Protein AF-A0A081D9B6-F1 (afdb_monomer_lite)

Organism: Nonlabens ulvanivorans (NCBI:txid906888)

Secondary structure (DSSP, 8-state):
-EEEEEE----HHHHHHHHHHHHHTTTS-EEEEEE-----

InterPro domains:
  IPR014729 Rossmann-like alpha/beta/alpha sandwich fold [G3DSA:3.40.50.620] (1-40)

Structure (mmCIF, N/CA/C/O backbone):
data_AF-A0A081D9B6-F1
#
_entry.id   AF-A0A081D9B6-F1
#
loop_
_atom_site.group_PDB
_atom_site.id
_atom_site.type_symbol
_atom_site.label_atom_id
_atom_site.labe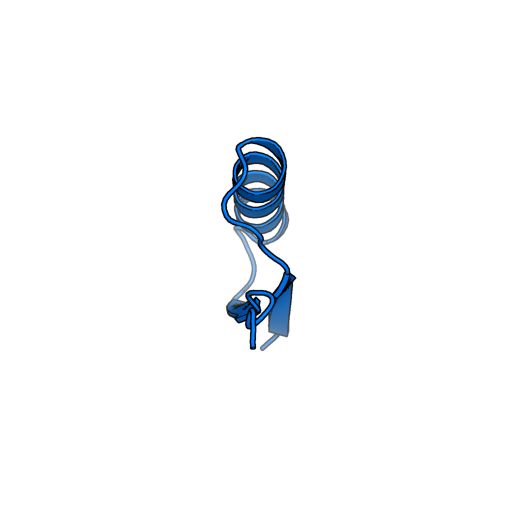l_alt_id
_atom_site.label_comp_id
_atom_site.label_asym_id
_atom_site.label_entity_id
_atom_site.label_seq_id
_atom_site.pdbx_PDB_ins_code
_atom_site.Cartn_x
_atom_site.Cartn_y
_atom_site.Cartn_z
_atom_site.occupancy
_atom_site.B_iso_or_equiv
_atom_site.auth_seq_id
_atom_site.auth_comp_id
_atom_site.auth_asym_id
_atom_site.auth_atom_id
_atom_site.pdbx_PDB_model_num
ATOM 1 N N . MET A 1 1 ? -13.972 -3.524 9.426 1.00 85.25 1 MET A N 1
ATOM 2 C CA . MET A 1 1 ? -12.629 -4.100 9.189 1.00 85.25 1 MET A CA 1
ATOM 3 C C . MET A 1 1 ? -12.389 -4.096 7.691 1.00 85.25 1 MET A C 1
ATOM 5 O O . MET A 1 1 ? -13.157 -4.737 6.982 1.00 85.25 1 MET A O 1
ATOM 9 N N . LYS A 1 2 ? -11.432 -3.300 7.203 1.00 94.50 2 LYS A N 1
ATOM 10 C CA . LYS A 1 2 ? -11.196 -3.124 5.760 1.00 94.50 2 LYS A CA 1
ATOM 11 C C . LYS A 1 2 ? -10.240 -4.201 5.243 1.00 94.50 2 LYS A C 1
ATOM 13 O O . LYS A 1 2 ? -9.284 -4.553 5.931 1.00 94.50 2 LYS A O 1
ATOM 18 N N . LYS A 1 3 ? -10.495 -4.703 4.034 1.00 97.81 3 LYS A N 1
ATOM 19 C CA . LYS A 1 3 ? -9.569 -5.558 3.282 1.00 97.81 3 LYS A CA 1
ATOM 20 C C . LYS A 1 3 ? -9.079 -4.767 2.078 1.00 97.81 3 LYS A C 1
ATOM 22 O O . LYS A 1 3 ? -9.899 -4.313 1.287 1.00 97.81 3 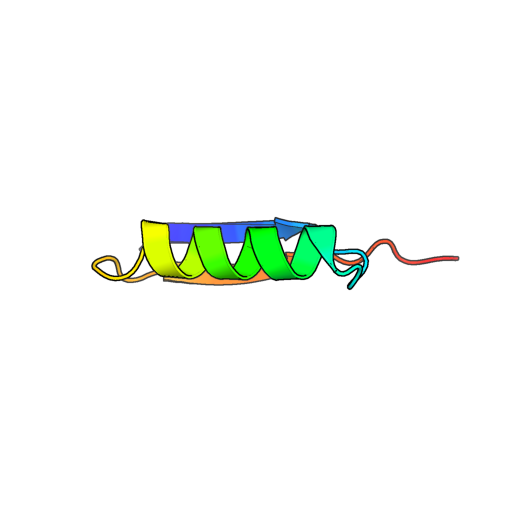LYS A O 1
ATOM 27 N N . ILE A 1 4 ? -7.771 -4.572 1.977 1.00 97.88 4 ILE A N 1
ATOM 28 C CA . ILE A 1 4 ? -7.141 -3.740 0.950 1.00 97.88 4 ILE A CA 1
ATOM 29 C C . ILE A 1 4 ? -6.276 -4.654 0.092 1.00 97.88 4 ILE A C 1
ATOM 31 O O . ILE A 1 4 ? -5.373 -5.307 0.609 1.00 97.88 4 ILE A O 1
ATOM 35 N N . LEU A 1 5 ? -6.572 -4.718 -1.204 1.00 97.62 5 LEU A N 1
ATOM 36 C CA . LEU A 1 5 ? -5.768 -5.455 -2.171 1.00 97.62 5 LEU A CA 1
ATOM 37 C C . LEU A 1 5 ? -4.683 -4.531 -2.727 1.00 97.62 5 LEU A C 1
ATOM 39 O O . LEU A 1 5 ? -4.993 -3.469 -3.262 1.00 97.62 5 LEU A O 1
ATOM 43 N N . LEU A 1 6 ? -3.428 -4.941 -2.593 1.00 97.50 6 LEU A N 1
ATOM 44 C CA . LEU A 1 6 ? -2.255 -4.253 -3.108 1.00 97.50 6 LEU A CA 1
ATOM 45 C C . LEU A 1 6 ? -1.724 -5.050 -4.308 1.00 97.50 6 LEU A C 1
ATOM 47 O O . LEU A 1 6 ? -1.052 -6.068 -4.109 1.00 97.50 6 LEU A O 1
ATOM 51 N N . PRO A 1 7 ? -2.047 -4.646 -5.551 1.00 96.62 7 PRO A N 1
ATOM 52 C CA . PRO A 1 7 ? -1.383 -5.200 -6.719 1.00 96.62 7 PRO A CA 1
ATOM 53 C C . PRO A 1 7 ? 0.089 -4.794 -6.673 1.00 96.62 7 PRO A C 1
ATOM 55 O O . PRO A 1 7 ? 0.411 -3.628 -6.444 1.00 96.62 7 PRO A O 1
ATOM 58 N N . THR A 1 8 ? 0.981 -5.759 -6.851 1.00 96.50 8 THR A N 1
ATOM 59 C CA . THR A 1 8 ? 2.418 -5.511 -6.787 1.00 96.50 8 THR A CA 1
ATOM 60 C C . THR A 1 8 ? 3.160 -6.415 -7.755 1.00 96.50 8 THR A C 1
ATOM 62 O O . THR A 1 8 ? 2.933 -7.620 -7.826 1.00 96.50 8 THR A O 1
ATOM 65 N N . ASP A 1 9 ? 4.072 -5.812 -8.498 1.00 96.06 9 ASP A N 1
ATOM 66 C CA . ASP A 1 9 ? 5.115 -6.477 -9.275 1.00 96.06 9 ASP A CA 1
ATOM 67 C C . ASP A 1 9 ? 6.469 -6.445 -8.538 1.00 96.06 9 ASP A C 1
ATOM 69 O O . ASP A 1 9 ? 7.505 -6.750 -9.119 1.00 96.06 9 ASP A O 1
ATOM 73 N N . PHE A 1 10 ? 6.468 -6.028 -7.264 1.00 94.75 10 PHE A N 1
ATOM 74 C CA . PHE A 1 10 ? 7.651 -5.783 -6.430 1.00 94.75 10 PHE A CA 1
ATOM 75 C C . PHE A 1 10 ? 8.659 -4.772 -7.000 1.00 94.75 10 PHE A C 1
ATOM 77 O O . PHE A 1 10 ? 9.786 -4.673 -6.511 1.00 94.75 10 PHE A O 1
ATOM 84 N N . SER A 1 11 ? 8.264 -3.965 -7.986 1.00 97.00 11 SER A N 1
ATOM 85 C CA . SER A 1 11 ? 9.071 -2.833 -8.433 1.00 97.00 11 SER A CA 1
ATOM 86 C C . SER A 1 11 ? 9.173 -1.764 -7.341 1.00 97.00 11 SER A C 1
ATOM 88 O O . SER A 1 11 ? 8.338 -1.667 -6.437 1.00 97.00 11 SER A O 1
ATOM 90 N N . LYS A 1 12 ? 10.172 -0.882 -7.458 1.00 98.25 12 LYS A N 1
ATOM 91 C CA . LYS A 1 12 ? 10.322 0.275 -6.560 1.00 98.25 12 LYS A CA 1
ATOM 92 C C . LYS A 1 12 ? 9.054 1.140 -6.509 1.00 98.25 12 LYS A C 1
ATOM 94 O O . LYS A 1 12 ? 8.711 1.658 -5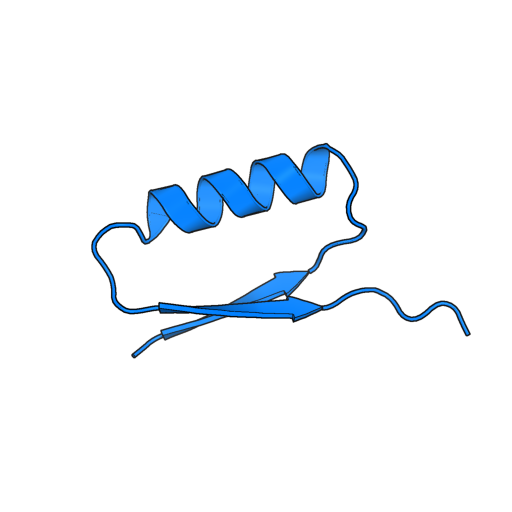.452 1.00 98.25 12 LYS A O 1
ATOM 99 N N . ALA A 1 13 ? 8.354 1.286 -7.635 1.00 97.81 13 ALA A N 1
ATOM 100 C CA . ALA A 1 13 ? 7.117 2.057 -7.701 1.00 97.81 13 ALA A CA 1
ATOM 101 C C . ALA A 1 13 ? 6.001 1.394 -6.880 1.00 97.81 13 ALA A C 1
ATOM 103 O O . ALA A 1 13 ? 5.356 2.061 -6.070 1.00 97.81 13 ALA A O 1
ATOM 104 N N . SER A 1 14 ? 5.833 0.078 -7.032 1.00 97.69 14 SER A N 1
ATOM 105 C CA . SER A 1 14 ? 4.877 -0.702 -6.242 1.00 97.69 14 SER A CA 1
ATOM 106 C C . SER A 1 14 ? 5.216 -0.666 -4.750 1.00 97.69 14 SER A C 1
ATOM 108 O O . SER A 1 14 ? 4.320 -0.473 -3.935 1.00 97.69 14 SER A O 1
ATOM 110 N N . ILE A 1 15 ? 6.498 -0.750 -4.372 1.00 98.00 15 ILE A N 1
ATOM 111 C CA . ILE A 1 15 ? 6.941 -0.625 -2.970 1.00 98.00 15 ILE A CA 1
ATOM 112 C C . ILE A 1 15 ? 6.576 0.737 -2.383 1.00 98.00 15 ILE A C 1
ATOM 114 O O . ILE A 1 15 ? 5.929 0.787 -1.338 1.00 98.00 15 ILE A O 1
ATOM 118 N N . ASN A 1 16 ? 6.888 1.827 -3.084 1.00 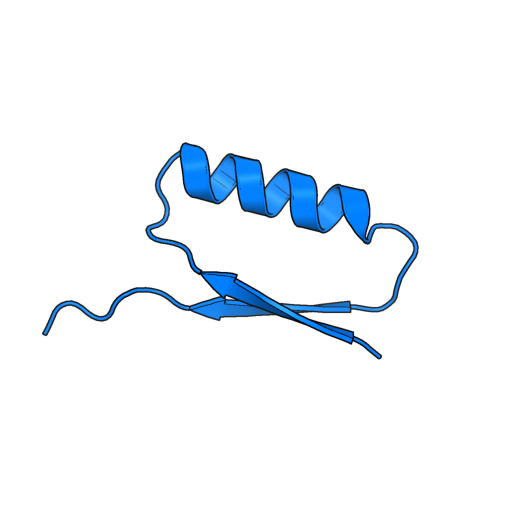98.50 16 ASN A N 1
ATOM 119 C CA . ASN A 1 16 ? 6.507 3.166 -2.637 1.00 98.50 16 ASN A CA 1
ATOM 120 C C . ASN A 1 16 ? 4.980 3.282 -2.458 1.00 98.50 16 ASN A C 1
ATOM 122 O O . ASN A 1 16 ? 4.509 3.831 -1.465 1.00 98.50 16 ASN A O 1
ATOM 126 N N . ALA A 1 17 ? 4.181 2.731 -3.381 1.00 98.12 17 ALA A N 1
ATOM 127 C CA . ALA A 1 17 ? 2.721 2.735 -3.265 1.00 98.12 17 ALA A CA 1
ATOM 128 C C . ALA A 1 17 ? 2.219 1.939 -2.045 1.00 98.12 17 ALA A C 1
ATOM 130 O O . ALA A 1 17 ? 1.283 2.375 -1.369 1.00 98.12 17 ALA A O 1
ATOM 131 N N . MET A 1 18 ? 2.856 0.806 -1.723 1.00 98.19 18 MET A N 1
ATOM 132 C CA . MET A 1 18 ? 2.557 0.035 -0.512 1.00 98.19 18 MET A CA 1
ATOM 133 C C . MET A 1 18 ? 2.862 0.846 0.756 1.00 98.19 18 MET A C 1
ATOM 135 O O . MET A 1 18 ? 2.033 0.875 1.666 1.00 98.19 18 MET A O 1
ATOM 139 N N . GLU A 1 19 ? 3.993 1.557 0.807 1.00 98.25 19 GLU A N 1
ATOM 140 C CA . GLU A 1 19 ? 4.338 2.443 1.931 1.00 98.25 19 GLU A CA 1
ATOM 141 C C . GLU A 1 19 ? 3.295 3.553 2.122 1.00 98.25 19 GLU A C 1
ATOM 143 O O . GLU A 1 19 ? 2.826 3.780 3.243 1.00 98.25 19 GLU A O 1
ATOM 148 N N . TYR A 1 20 ? 2.859 4.195 1.033 1.00 98.31 20 TYR A N 1
ATOM 149 C CA . TYR A 1 20 ? 1.782 5.185 1.083 1.00 98.31 20 TYR A CA 1
ATOM 150 C C . TYR A 1 20 ? 0.464 4.586 1.571 1.00 98.31 20 TYR A C 1
ATOM 152 O O . TYR A 1 20 ? -0.208 5.204 2.395 1.00 98.31 20 TYR A O 1
ATOM 160 N N . ALA A 1 21 ? 0.094 3.387 1.114 1.00 98.12 21 ALA A N 1
ATOM 161 C CA . ALA A 1 21 ? -1.122 2.720 1.569 1.00 98.12 21 ALA A CA 1
ATOM 162 C C . ALA A 1 21 ? -1.074 2.439 3.081 1.00 98.12 21 ALA A C 1
ATOM 164 O O . ALA A 1 21 ? -2.042 2.713 3.791 1.00 98.12 21 ALA A O 1
ATOM 165 N N . VAL A 1 22 ? 0.061 1.964 3.601 1.00 97.50 22 VAL A N 1
ATOM 166 C CA . VAL A 1 22 ? 0.241 1.746 5.046 1.00 97.50 22 VAL A CA 1
ATOM 167 C C . VAL A 1 22 ? 0.123 3.060 5.821 1.00 97.50 22 VAL A C 1
ATOM 169 O O . VAL A 1 22 ? -0.589 3.110 6.824 1.00 97.50 22 VAL A O 1
ATOM 172 N N . GLN A 1 23 ? 0.755 4.139 5.349 1.00 98.50 23 GLN A N 1
ATOM 173 C CA . GLN A 1 23 ? 0.668 5.451 6.002 1.00 98.50 23 GLN A CA 1
ATOM 174 C C . GLN A 1 23 ? -0.744 6.040 5.967 1.00 98.50 23 GLN A C 1
ATOM 176 O O . GLN A 1 23 ? -1.204 6.596 6.967 1.00 98.50 23 GLN A O 1
ATOM 181 N N . LEU A 1 24 ? -1.448 5.892 4.844 1.00 98.31 24 LEU A N 1
ATOM 182 C CA . LEU A 1 24 ? -2.812 6.382 4.663 1.00 98.31 24 LEU A CA 1
ATOM 183 C C . LEU A 1 24 ? -3.782 5.730 5.656 1.00 98.31 24 LEU A C 1
ATOM 185 O O . LEU A 1 24 ? -4.647 6.404 6.209 1.00 98.31 24 LEU A O 1
ATOM 189 N N . PHE A 1 25 ? -3.604 4.435 5.924 1.00 97.75 25 PHE A N 1
ATOM 190 C CA . PHE A 1 25 ? -4.484 3.655 6.795 1.00 97.75 25 PHE A CA 1
ATOM 191 C C . PHE A 1 25 ? -3.919 3.411 8.204 1.00 97.75 25 PHE A C 1
ATOM 193 O O . PHE A 1 25 ? -4.434 2.561 8.926 1.00 97.75 25 PHE A O 1
ATOM 200 N N . LYS A 1 26 ? -2.903 4.166 8.643 1.00 97.62 26 LYS A N 1
ATOM 201 C CA . LYS A 1 26 ? -2.193 3.930 9.919 1.00 97.62 26 LYS A CA 1
ATOM 202 C C . LYS A 1 26 ? -3.070 3.942 11.182 1.00 97.62 26 LYS A C 1
ATOM 204 O O . LYS A 1 26 ? -2.699 3.346 12.185 1.00 97.62 26 LYS A O 1
ATOM 209 N N . ASN A 1 27 ? -4.221 4.614 11.135 1.00 98.19 27 ASN A N 1
ATOM 210 C CA . ASN A 1 27 ? -5.166 4.727 12.255 1.00 98.19 27 ASN A CA 1
ATOM 211 C C . ASN A 1 27 ? -6.378 3.792 12.105 1.00 98.19 27 ASN A C 1
ATOM 213 O O . ASN A 1 27 ? -7.348 3.900 12.855 1.00 98.19 27 ASN A O 1
ATOM 217 N N . GLU A 1 28 ? -6.355 2.896 11.119 1.00 97.50 28 GLU A N 1
ATOM 218 C CA . GLU A 1 28 ? -7.454 1.993 10.809 1.00 97.50 28 GLU A CA 1
ATOM 219 C C . GLU A 1 28 ? -7.027 0.527 10.932 1.00 97.50 28 GLU A C 1
ATOM 221 O O . GLU A 1 28 ? -5.941 0.125 10.517 1.00 97.50 28 GLU A O 1
ATOM 226 N N . LYS A 1 29 ? -7.921 -0.323 11.454 1.00 97.25 29 LYS A N 1
ATOM 227 C CA . LYS A 1 29 ? -7.702 -1.774 11.446 1.00 97.25 29 LYS A CA 1
ATOM 228 C C . LYS A 1 29 ? -7.959 -2.333 10.043 1.00 97.25 29 LYS A C 1
ATOM 230 O O . LYS A 1 29 ? -9.113 -2.582 9.659 1.00 97.25 29 LYS A O 1
ATOM 235 N N . CYS A 1 30 ? -6.871 -2.561 9.316 1.00 97.69 30 CYS A N 1
ATOM 236 C CA . CYS A 1 30 ? -6.865 -3.063 7.945 1.00 97.69 30 CYS A CA 1
ATOM 237 C C . CYS A 1 30 ? -6.183 -4.431 7.830 1.00 97.69 30 CYS A C 1
ATOM 239 O O . CYS A 1 30 ? -5.266 -4.758 8.580 1.00 97.69 30 CYS A O 1
ATOM 241 N N . THR A 1 31 ? -6.615 -5.215 6.846 1.00 98.00 31 THR A N 1
ATOM 242 C CA . THR A 1 31 ? -5.892 -6.391 6.353 1.00 98.00 31 THR A CA 1
ATOM 243 C C . THR A 1 31 ? -5.440 -6.101 4.933 1.00 98.00 31 THR A C 1
ATOM 245 O O . THR A 1 31 ? -6.276 -5.908 4.048 1.00 98.00 31 THR A O 1
ATOM 248 N N . PHE A 1 32 ? -4.130 -6.068 4.723 1.00 97.88 32 PHE A N 1
ATOM 249 C CA . PHE A 1 32 ? -3.538 -5.915 3.401 1.00 97.88 32 PHE A CA 1
ATOM 250 C C . PHE A 1 32 ? -3.326 -7.293 2.777 1.00 97.88 32 PHE A C 1
ATOM 252 O O . PHE A 1 32 ? -2.815 -8.204 3.425 1.00 97.88 32 PHE A O 1
ATOM 259 N N . MET A 1 33 ? -3.755 -7.449 1.531 1.00 97.69 33 MET A N 1
ATOM 260 C CA . MET A 1 33 ? -3.580 -8.657 0.730 1.00 97.69 33 MET A CA 1
ATOM 261 C C . MET A 1 33 ? -2.769 -8.276 -0.500 1.00 97.69 33 MET A C 1
ATOM 263 O O . MET A 1 33 ? -3.060 -7.255 -1.116 1.00 97.69 33 MET A O 1
ATOM 267 N N . PHE A 1 34 ? -1.780 -9.079 -0.869 1.00 95.81 34 PHE A N 1
ATOM 268 C CA .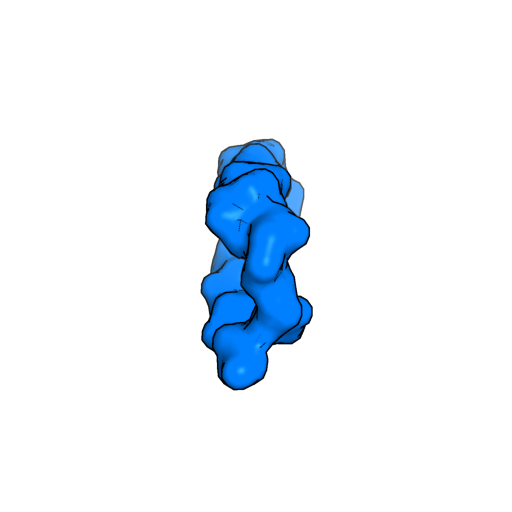 PHE A 1 34 ? -0.941 -8.810 -2.035 1.00 95.81 34 PHE A CA 1
ATOM 269 C C . PHE A 1 34 ? -1.396 -9.661 -3.215 1.00 95.81 34 PHE A C 1
ATOM 2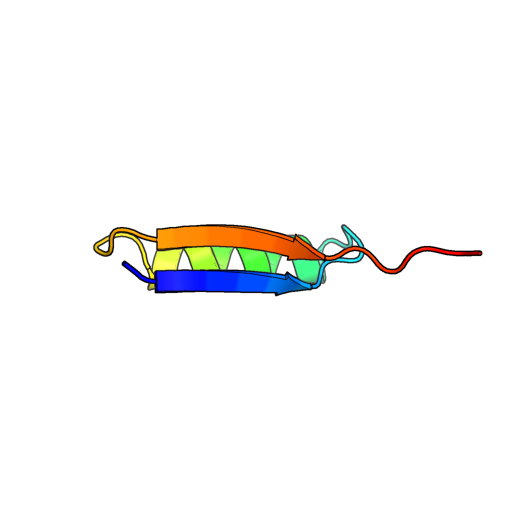71 O O . PHE A 1 34 ? -1.670 -10.850 -3.051 1.00 95.81 34 PHE A O 1
ATOM 278 N N . LEU A 1 35 ? -1.470 -9.050 -4.396 1.00 95.62 35 LEU A N 1
ATOM 279 C CA . LEU A 1 35 ? -1.696 -9.750 -5.656 1.00 95.62 35 LEU A CA 1
ATOM 280 C C . LEU A 1 35 ? -0.487 -9.535 -6.552 1.00 95.62 35 LEU A C 1
ATOM 282 O O . LEU A 1 35 ? -0.198 -8.403 -6.934 1.00 95.62 35 LEU A O 1
ATOM 286 N N . THR A 1 36 ? 0.182 -10.624 -6.904 1.00 91.75 36 THR A N 1
ATOM 287 C CA . THR A 1 36 ? 1.271 -10.616 -7.877 1.00 91.75 36 THR A CA 1
ATOM 288 C C . THR A 1 36 ? 0.752 -11.138 -9.211 1.00 91.75 36 THR A C 1
ATOM 290 O O . THR A 1 36 ? -0.049 -12.080 -9.214 1.00 91.75 36 THR A O 1
ATOM 293 N N . PRO A 1 37 ? 1.183 -10.581 -10.354 1.00 82.12 37 PRO A N 1
ATOM 294 C CA . PRO A 1 37 ? 0.903 -11.204 -11.637 1.00 82.12 37 PRO A CA 1
ATOM 295 C C . PRO A 1 37 ? 1.587 -12.575 -11.656 1.00 82.12 37 PRO A C 1
ATOM 297 O O . PRO A 1 37 ? 2.806 -12.669 -11.535 1.00 82.12 37 PRO A O 1
ATOM 300 N N . MET A 1 38 ? 0.807 -13.652 -11.749 1.00 75.88 38 MET A N 1
ATOM 301 C CA . MET A 1 38 ? 1.375 -14.966 -12.033 1.00 75.88 38 MET A CA 1
ATOM 302 C C . MET A 1 38 ? 1.833 -14.950 -13.490 1.00 75.88 38 MET A C 1
ATOM 304 O O . MET A 1 38 ? 1.002 -14.897 -14.395 1.00 75.88 38 MET A O 1
ATOM 308 N N . SER A 1 39 ? 3.145 -14.951 -13.724 1.00 59.47 39 SER A N 1
ATOM 309 C CA . SER A 1 39 ? 3.677 -15.388 -15.011 1.00 59.47 39 SER A CA 1
ATOM 310 C C . SER A 1 39 ? 3.395 -16.886 -15.116 1.00 59.47 39 SER A C 1
ATOM 312 O O . SER A 1 39 ? 4.006 -17.670 -14.388 1.00 59.47 39 SER A O 1
ATOM 314 N N . GLN A 1 40 ? 2.417 -17.254 -15.943 1.00 48.69 40 GLN A N 1
ATOM 315 C CA . GLN A 1 40 ? 2.373 -18.600 -16.518 1.00 48.69 40 GLN A CA 1
ATOM 316 C C . GLN A 1 40 ? 3.586 -18.801 -17.423 1.00 48.69 40 GLN A C 1
ATOM 318 O O . GLN A 1 40 ? 3.989 -17.807 -18.073 1.00 48.69 40 GLN A O 1
#

pLDDT: mean 93.9, std 10.29, range [48.69, 98.5]

Foldseek 3Di:
DEEAEQEDQPDPVSVVVVVVVCVVQVVDDYHYDYDYPDDD

Sequence (40 aa):
MKKILLPTDFSKASINAMEYAVQLFKNEKCTFMFLTPMSQ

Radius of gyration: 11.07 Å; chains: 1; bounding box: 23×25×29 Å